Protein AF-A0A451BQ97-F1 (afdb_monomer)

Secondary structure (DSSP, 8-state):
---HHHHHHHH-TT------PPPP--HHHHHHHHHHHHHS-SS-GGGEEEE-SSEEEEEEEEGGGTTEEEEEEEEHHHHHHHHHTTSPPTT--S-SSSSTT-TTTTTTTHHHHHHHSPPPPP-SSPPPHHHHHHHHHSS-TTB-TTT-PBPPP----PPPPHHHHHHHHHHH--

Nearest PDB structures (foldseek):
  8gym-assembly1_g  TM=1.214E-01  e=2.739E+00  Tetrahymena thermophila SB210
  2baf-assembly1_A  TM=1.220E-01  e=4.692E+00  Bos taurus

pLDDT: mean 84.59, std 9.3, range [45.84, 98.0]

Sequence (174 aa):
MKGFFDDLKKEYKNGFYVHISKERKDLQMTVGYIGRYARRPPLSEVRIKNYTGEWITFEYKDYRNGGGKVLHTLKTIDFIGRLIRHIPPHYFNVIRHFGILASRVKKKYKGITDCLLEPPPEVDEAPTWRERQTAFRGSDPLLCGICGRVMRFVSSRIPIPLWRVKERLQAAFS

Mean predicted aligned error: 13.53 Å

InterPro domains:
  IPR007069 Transposase, IS801/IS1294 [PF04986] (8-107)

Foldseek 3Di:
DQDPVNVVCVVCVVDDDDDDDPDDPDPVVVCVVLVCVLPPFPDDPVQFDDDDQQKTKGWFQDVVVVRDIDIDMDGPVVVVVVRVVRDDPPPDDSDACDDCNHPVRVVVCVVVCPVVDDDDPDDPDDDDPQRVVCVVVVHGPQQDPPPRDGHDDDDDDDPDPPVVVVVVVVVVVD

Radius of gyration: 24.79 Å; Cα contacts (8 Å, |Δi|>4): 101; chains: 1; bounding box: 59×60×56 Å

Organism: NCBI:txid2126332

Structure (mmCIF, N/CA/C/O backbone):
data_AF-A0A451BQ97-F1
#
_entry.id   AF-A0A451BQ97-F1
#
loop_
_atom_site.group_PDB
_atom_site.id
_atom_site.type_symbol
_atom_site.label_atom_id
_atom_site.label_alt_id
_atom_site.label_comp_id
_atom_site.label_asym_id
_atom_site.label_entity_id
_atom_site.label_seq_id
_atom_site.pdbx_PDB_ins_code
_atom_site.Cartn_x
_atom_site.Cartn_y
_atom_site.Cartn_z
_atom_site.occupancy
_atom_site.B_iso_or_equiv
_atom_site.auth_seq_id
_atom_site.auth_comp_id
_atom_site.auth_asym_id
_atom_site.auth_atom_id
_atom_site.pdbx_PDB_model_num
ATOM 1 N N . MET A 1 1 ? -3.921 -28.463 7.724 1.00 45.84 1 MET A N 1
ATOM 2 C CA . MET A 1 1 ? -4.293 -27.167 7.115 1.00 45.84 1 MET A CA 1
ATOM 3 C C . MET A 1 1 ? -3.068 -26.687 6.353 1.00 45.84 1 MET A C 1
ATOM 5 O O . MET A 1 1 ? -2.058 -26.462 7.003 1.00 45.84 1 MET A O 1
ATOM 9 N N . LYS A 1 2 ? -3.101 -26.670 5.013 1.00 51.03 2 LYS A N 1
ATOM 10 C CA . LYS A 1 2 ? -1.982 -26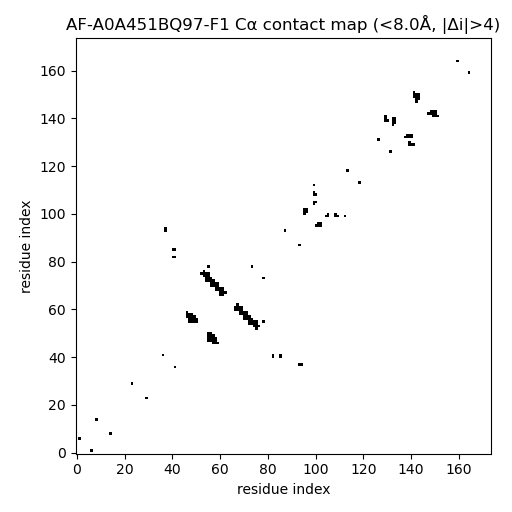.146 4.211 1.00 51.03 2 LYS A CA 1
ATOM 11 C C . LYS A 1 2 ? -1.881 -24.648 4.481 1.00 51.03 2 LYS A C 1
ATOM 13 O O . LYS A 1 2 ? -2.885 -23.948 4.371 1.00 51.03 2 LYS A O 1
ATOM 18 N N . GLY A 1 3 ? -0.730 -24.191 4.956 1.00 71.94 3 GLY A N 1
ATOM 19 C CA . GLY A 1 3 ? -0.497 -22.779 5.226 1.00 71.94 3 GLY A CA 1
ATOM 20 C C . GLY A 1 3 ? -0.181 -22.023 3.939 1.00 71.94 3 GLY A C 1
ATOM 21 O O . GLY A 1 3 ? 0.329 -22.598 2.986 1.00 71.94 3 GLY A O 1
ATOM 22 N N . PHE A 1 4 ? -0.390 -20.707 3.947 1.00 69.81 4 PHE A N 1
ATOM 23 C CA . PHE A 1 4 ? 0.025 -19.786 2.876 1.00 69.81 4 PHE A CA 1
ATOM 24 C C . PHE A 1 4 ? 1.473 -20.021 2.388 1.00 69.81 4 PHE A C 1
ATOM 26 O O . PHE A 1 4 ? 1.772 -19.929 1.200 1.00 69.81 4 PHE A O 1
ATOM 33 N N . PHE A 1 5 ? 2.376 -20.382 3.305 1.00 72.12 5 PHE A N 1
ATOM 34 C CA . PHE A 1 5 ? 3.767 -20.696 2.977 1.00 72.12 5 PHE A CA 1
ATOM 35 C C . PHE A 1 5 ? 3.955 -22.040 2.258 1.00 72.12 5 PHE A C 1
ATOM 37 O O . PHE A 1 5 ? 4.934 -22.190 1.532 1.00 72.12 5 PHE A O 1
ATOM 44 N N . ASP A 1 6 ? 3.049 -23.004 2.432 1.00 81.38 6 ASP A N 1
ATOM 45 C CA . ASP A 1 6 ? 3.106 -24.300 1.744 1.00 81.38 6 ASP A CA 1
ATOM 46 C C . ASP A 1 6 ? 2.711 -24.153 0.271 1.00 81.38 6 ASP A C 1
ATOM 48 O O . ASP A 1 6 ? 3.349 -24.742 -0.603 1.00 81.38 6 ASP A O 1
ATOM 52 N N . ASP A 1 7 ? 1.717 -23.308 -0.013 1.00 81.06 7 ASP A N 1
ATOM 53 C CA . ASP A 1 7 ? 1.310 -22.979 -1.381 1.00 81.06 7 ASP A CA 1
ATOM 54 C C . ASP A 1 7 ? 2.417 -22.213 -2.113 1.00 81.06 7 ASP A C 1
ATOM 56 O O . ASP A 1 7 ? 2.797 -22.586 -3.224 1.00 81.06 7 ASP A O 1
ATOM 60 N N . LEU A 1 8 ? 3.038 -21.230 -1.450 1.00 77.38 8 LEU A N 1
ATOM 61 C CA . LEU A 1 8 ? 4.182 -20.516 -2.015 1.00 77.38 8 LEU A CA 1
ATOM 62 C C . LEU A 1 8 ? 5.388 -21.430 -2.265 1.00 77.38 8 LEU A C 1
ATOM 64 O O . LEU A 1 8 ? 6.059 -21.279 -3.279 1.00 77.38 8 LEU A O 1
ATOM 68 N N . LYS A 1 9 ? 5.679 -22.390 -1.379 1.00 78.56 9 LYS A N 1
ATOM 69 C CA . LYS A 1 9 ? 6.753 -23.376 -1.609 1.00 78.56 9 LYS A CA 1
ATOM 70 C C . LYS A 1 9 ? 6.454 -24.288 -2.80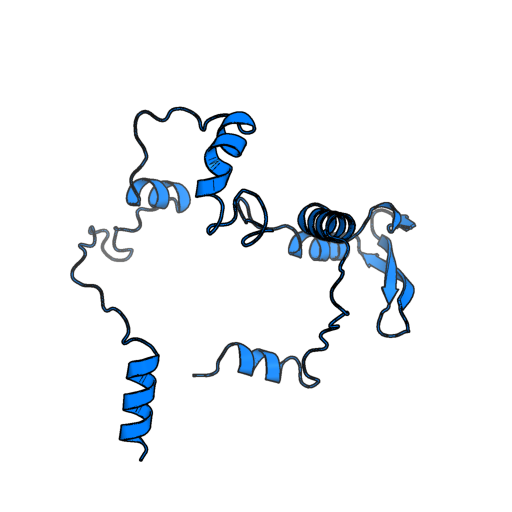0 1.00 78.56 9 LYS A C 1
ATOM 72 O O . LYS A 1 9 ? 7.378 -24.705 -3.494 1.00 78.56 9 LYS A O 1
ATOM 77 N N . LYS A 1 10 ? 5.177 -24.601 -3.045 1.00 81.88 10 LYS A N 1
ATOM 78 C CA . LYS A 1 10 ? 4.745 -25.389 -4.206 1.00 81.88 10 LYS A CA 1
ATOM 79 C C . LYS A 1 10 ? 4.883 -24.597 -5.510 1.00 81.88 10 LYS A C 1
ATOM 81 O O . LYS A 1 10 ? 5.287 -25.168 -6.522 1.00 81.88 10 LYS A O 1
ATOM 86 N N . GLU A 1 11 ? 4.545 -23.312 -5.478 1.00 82.88 11 GLU A N 1
ATOM 87 C CA . GLU A 1 11 ? 4.606 -22.403 -6.627 1.00 82.88 11 GLU A CA 1
ATOM 88 C C . GLU A 1 11 ? 6.052 -21.998 -6.963 1.00 82.88 11 GLU A C 1
ATOM 90 O O . GLU A 1 11 ? 6.486 -22.098 -8.110 1.00 82.88 11 GLU A O 1
ATOM 95 N N . TYR A 1 12 ? 6.844 -21.648 -5.950 1.00 79.00 12 TYR A N 1
ATOM 96 C CA . TYR A 1 12 ? 8.242 -21.244 -6.074 1.00 79.00 12 TYR A CA 1
ATOM 97 C C . TYR A 1 12 ? 9.181 -22.378 -5.647 1.00 79.00 12 TYR A C 1
ATOM 99 O O . TYR A 1 12 ? 9.848 -22.307 -4.615 1.00 79.00 12 TYR A O 1
ATOM 107 N N . LYS A 1 13 ? 9.270 -23.427 -6.478 1.00 80.75 13 LYS A N 1
ATOM 108 C CA . LYS A 1 13 ? 10.109 -24.620 -6.222 1.00 80.75 13 LYS A CA 1
ATOM 109 C C . LYS A 1 13 ? 11.588 -24.305 -5.960 1.00 80.75 13 LYS A C 1
ATOM 111 O O . LYS A 1 13 ? 12.249 -25.044 -5.242 1.00 80.75 13 LYS A O 1
ATOM 116 N N . ASN A 1 14 ? 12.085 -23.197 -6.510 1.00 80.94 14 ASN A N 1
ATOM 117 C CA . ASN A 1 14 ? 13.475 -22.753 -6.362 1.00 80.94 14 ASN A CA 1
ATOM 118 C C . ASN A 1 14 ? 13.691 -21.827 -5.148 1.00 80.94 14 ASN A C 1
ATOM 120 O O . ASN A 1 14 ? 14.745 -21.207 -5.024 1.00 80.94 14 ASN A O 1
ATOM 124 N N . GLY A 1 15 ? 12.698 -21.709 -4.261 1.00 75.31 15 GLY A N 1
ATOM 125 C CA . GLY A 1 15 ? 12.748 -20.832 -3.096 1.00 75.31 15 GLY A CA 1
ATOM 126 C C . GLY A 1 15 ? 12.620 -19.345 -3.440 1.00 75.31 15 GLY A C 1
ATOM 127 O O . GLY A 1 15 ? 12.330 -18.955 -4.572 1.00 75.31 15 GLY A O 1
ATOM 128 N N . PHE A 1 16 ? 12.818 -18.499 -2.429 1.00 76.81 16 PHE A N 1
ATOM 129 C CA . PHE A 1 16 ? 12.775 -17.044 -2.570 1.00 76.81 16 PHE A CA 1
ATOM 130 C C . PHE A 1 16 ? 14.186 -16.482 -2.699 1.00 76.81 16 PHE A C 1
ATOM 132 O O . PHE A 1 16 ? 15.051 -16.777 -1.876 1.00 76.81 16 PHE A O 1
ATOM 139 N N . TYR A 1 17 ? 14.398 -15.607 -3.679 1.00 70.62 17 TYR A N 1
ATOM 140 C CA . TYR A 1 17 ? 15.634 -14.842 -3.788 1.00 70.62 17 TYR A CA 1
ATOM 141 C C . TYR A 1 17 ? 15.445 -13.471 -3.136 1.00 70.62 17 TYR A C 1
ATOM 143 O O . TYR A 1 17 ? 14.789 -12.592 -3.696 1.00 70.62 17 TYR A O 1
ATOM 151 N N . VAL A 1 18 ? 15.997 -13.291 -1.935 1.00 75.31 18 VAL A N 1
ATOM 152 C CA . VAL A 1 18 ? 15.962 -12.013 -1.213 1.00 75.31 18 VAL A CA 1
ATOM 153 C C . VAL A 1 18 ? 17.364 -11.423 -1.204 1.00 75.31 18 VAL 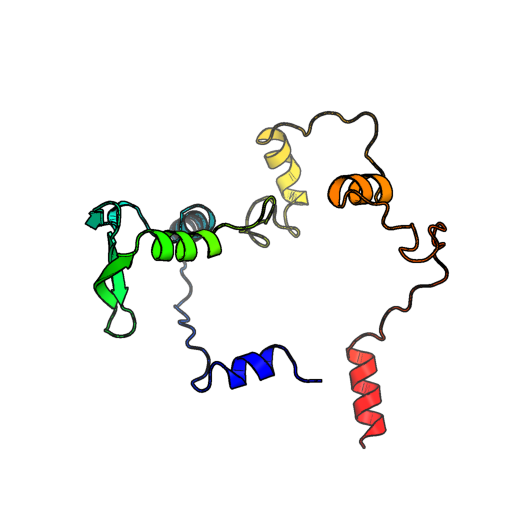A C 1
ATOM 155 O O . VAL A 1 18 ? 18.278 -11.974 -0.597 1.00 75.31 18 VAL A O 1
ATOM 158 N N . HIS A 1 19 ? 17.536 -10.276 -1.858 1.00 73.06 19 HIS A N 1
ATOM 159 C CA . HIS A 1 19 ? 18.790 -9.536 -1.802 1.00 73.06 19 HIS A CA 1
ATOM 160 C C . HIS A 1 19 ? 18.847 -8.699 -0.516 1.00 73.06 19 HIS A C 1
ATOM 162 O O . HIS A 1 19 ? 18.218 -7.640 -0.424 1.00 73.06 19 HIS A O 1
ATOM 168 N N . ILE A 1 20 ? 19.624 -9.152 0.468 1.00 78.25 20 ILE A N 1
ATOM 169 C CA . ILE A 1 20 ? 19.887 -8.409 1.705 1.00 78.25 20 ILE A CA 1
ATOM 170 C C . ILE A 1 20 ? 21.172 -7.598 1.517 1.00 78.25 20 ILE A C 1
ATOM 172 O O . ILE A 1 20 ? 22.273 -8.142 1.496 1.00 78.25 20 ILE A O 1
ATOM 176 N N . SER A 1 21 ? 21.036 -6.281 1.359 1.00 76.62 21 SER A N 1
ATOM 177 C CA . SER A 1 21 ? 22.186 -5.373 1.344 1.00 76.62 21 SER A CA 1
ATOM 178 C C . SER A 1 21 ? 22.667 -5.067 2.763 1.00 76.62 21 SER A C 1
ATOM 180 O O . SER A 1 21 ? 21.870 -5.085 3.700 1.00 76.62 21 SER A O 1
ATOM 182 N N . LYS A 1 22 ? 23.941 -4.672 2.909 1.00 84.06 22 LYS A N 1
ATOM 183 C CA . LYS A 1 22 ? 24.433 -4.051 4.150 1.00 84.06 22 LYS A CA 1
ATOM 184 C C . LYS A 1 22 ? 23.560 -2.854 4.535 1.00 84.06 22 LYS A C 1
ATOM 186 O O . LYS A 1 22 ? 23.055 -2.138 3.664 1.00 84.06 22 LYS A O 1
ATOM 191 N N . GLU A 1 23 ? 23.408 -2.642 5.838 1.00 80.62 23 GLU A N 1
ATOM 192 C CA . GLU A 1 23 ? 22.674 -1.499 6.371 1.00 80.62 23 GLU A CA 1
ATOM 193 C C . GLU A 1 23 ? 23.282 -0.184 5.866 1.00 80.62 23 GLU A C 1
ATOM 195 O O . GLU A 1 23 ? 24.501 0.018 5.883 1.00 80.62 23 GLU A O 1
ATOM 200 N N . ARG A 1 24 ? 22.422 0.715 5.382 1.00 81.00 24 ARG A N 1
ATOM 201 C CA . ARG A 1 24 ? 22.834 2.053 4.960 1.00 81.00 24 ARG A CA 1
ATOM 202 C C . ARG A 1 24 ? 22.877 2.957 6.188 1.00 81.00 24 ARG A C 1
ATOM 204 O O . ARG A 1 24 ? 21.842 3.207 6.789 1.00 81.00 24 ARG A O 1
ATOM 211 N N . LYS A 1 25 ? 24.063 3.473 6.523 1.00 86.12 25 LYS A N 1
ATOM 212 C CA . LYS A 1 25 ? 24.251 4.394 7.661 1.00 86.12 25 LYS A CA 1
ATOM 213 C C . LYS A 1 25 ? 23.705 5.803 7.404 1.00 86.12 25 LYS A C 1
ATOM 215 O O . LYS A 1 25 ? 23.350 6.504 8.343 1.00 86.12 25 LYS A O 1
ATOM 220 N N . ASP A 1 26 ? 23.647 6.218 6.139 1.00 88.69 26 ASP A N 1
ATOM 221 C CA . ASP A 1 26 ? 23.140 7.536 5.756 1.00 88.69 26 ASP A CA 1
ATOM 222 C C . ASP A 1 26 ? 21.605 7.563 5.803 1.00 88.69 26 ASP A C 1
ATOM 224 O O . ASP A 1 26 ? 20.911 6.977 4.958 1.00 88.69 26 ASP A O 1
ATOM 228 N N . LEU A 1 27 ? 21.080 8.267 6.806 1.00 84.88 27 LEU A N 1
ATOM 229 C CA . LEU A 1 27 ? 19.650 8.407 7.038 1.00 84.88 27 LEU A CA 1
ATOM 230 C C . LEU A 1 27 ? 18.961 9.213 5.930 1.00 84.88 27 LEU A C 1
ATOM 232 O O . LEU A 1 27 ? 17.866 8.841 5.511 1.00 84.88 27 LEU A O 1
ATOM 236 N N . GLN A 1 28 ? 19.583 10.273 5.412 1.00 86.38 28 GLN A N 1
ATOM 237 C CA . GLN A 1 28 ? 18.973 11.146 4.407 1.00 86.38 28 GLN A CA 1
ATOM 238 C C . GLN A 1 28 ? 18.791 10.401 3.084 1.00 86.38 28 GLN A C 1
ATOM 240 O O . GLN A 1 28 ? 17.707 10.418 2.491 1.00 86.38 28 GLN A O 1
ATOM 245 N N . MET A 1 29 ? 19.816 9.666 2.656 1.00 85.31 29 MET A N 1
ATOM 246 C CA . MET A 1 29 ? 19.742 8.825 1.461 1.00 85.31 29 MET A CA 1
ATOM 247 C C . MET A 1 29 ? 18.733 7.688 1.621 1.00 85.31 29 MET A C 1
ATOM 249 O O . MET A 1 29 ? 18.019 7.358 0.669 1.00 85.31 29 MET A O 1
ATOM 253 N N . THR A 1 30 ? 18.636 7.110 2.818 1.00 85.19 30 THR A N 1
ATOM 254 C CA . THR A 1 30 ? 17.685 6.034 3.129 1.00 85.19 30 THR A CA 1
ATOM 255 C C . THR A 1 30 ? 16.244 6.537 3.119 1.00 85.19 30 THR A C 1
ATOM 257 O O . THR A 1 30 ? 15.394 5.946 2.453 1.00 85.19 30 THR A O 1
ATOM 260 N N . VAL A 1 31 ? 15.969 7.671 3.766 1.00 83.81 31 VAL A N 1
ATOM 261 C CA . VAL A 1 31 ? 14.651 8.322 3.748 1.00 83.81 31 VAL A CA 1
ATOM 262 C C . VAL A 1 31 ? 14.275 8.724 2.323 1.00 83.81 31 VAL A C 1
ATOM 264 O O . VAL A 1 31 ? 13.170 8.422 1.873 1.00 83.81 31 VAL A O 1
ATOM 267 N N . GLY A 1 32 ? 15.202 9.323 1.571 1.00 85.44 32 GLY A N 1
ATOM 268 C CA . GLY A 1 32 ? 14.980 9.678 0.170 1.00 85.44 32 GLY A CA 1
ATOM 269 C C . GLY A 1 32 ? 14.687 8.459 -0.710 1.00 85.44 32 GLY A C 1
ATOM 270 O O . GLY A 1 32 ? 13.834 8.521 -1.596 1.00 85.44 32 GLY A O 1
ATOM 271 N N . TYR A 1 33 ? 15.358 7.333 -0.463 1.00 84.50 33 TYR A N 1
ATOM 272 C CA . TYR A 1 33 ? 15.097 6.071 -1.151 1.00 84.50 33 TYR A CA 1
ATOM 273 C C . TYR A 1 33 ? 13.697 5.533 -0.831 1.00 84.50 33 TYR A C 1
ATOM 275 O O . TYR A 1 33 ? 12.915 5.316 -1.755 1.00 84.50 33 TYR A O 1
ATOM 283 N N . ILE A 1 34 ? 13.345 5.393 0.451 1.00 82.50 34 ILE A N 1
ATOM 284 C CA . ILE A 1 34 ? 12.031 4.890 0.886 1.00 82.50 34 ILE A CA 1
ATOM 285 C C . ILE A 1 34 ? 10.907 5.784 0.357 1.00 82.50 34 ILE A C 1
ATOM 287 O O . ILE A 1 34 ? 9.937 5.280 -0.203 1.00 82.50 34 ILE A O 1
ATOM 291 N N . GLY A 1 35 ? 11.054 7.107 0.465 1.00 82.62 35 GLY A N 1
ATOM 292 C CA . GLY A 1 35 ? 10.059 8.064 -0.016 1.00 82.62 35 GLY A CA 1
ATOM 293 C C . GLY A 1 35 ? 9.809 7.950 -1.520 1.00 82.62 35 GLY A C 1
ATOM 294 O O . GLY A 1 35 ? 8.659 7.972 -1.956 1.00 82.62 35 GLY A O 1
ATOM 295 N N . ARG A 1 36 ? 10.863 7.754 -2.328 1.00 83.25 36 ARG A N 1
ATOM 296 C CA . ARG A 1 36 ? 10.704 7.510 -3.771 1.00 83.25 36 ARG A CA 1
ATOM 297 C C . ARG A 1 36 ? 9.969 6.204 -4.050 1.00 83.25 36 ARG A C 1
ATOM 299 O O . ARG A 1 36 ? 9.090 6.215 -4.897 1.00 83.25 36 ARG A O 1
ATOM 306 N N . TYR A 1 37 ? 10.287 5.125 -3.339 1.00 81.44 37 TYR A N 1
ATOM 307 C CA . TYR A 1 37 ? 9.610 3.835 -3.520 1.00 81.44 37 TYR A CA 1
ATOM 308 C C . TYR A 1 37 ? 8.150 3.850 -3.065 1.00 81.44 37 TYR A C 1
ATOM 310 O O . TYR A 1 37 ? 7.324 3.171 -3.661 1.00 81.44 37 TYR A O 1
ATOM 318 N N . ALA A 1 38 ? 7.827 4.621 -2.027 1.00 81.19 38 ALA A N 1
ATOM 319 C CA . ALA A 1 38 ? 6.466 4.710 -1.517 1.00 81.19 38 ALA A CA 1
ATOM 320 C C . ALA A 1 38 ? 5.563 5.617 -2.365 1.00 81.19 38 ALA A C 1
ATOM 322 O O . ALA A 1 38 ? 4.365 5.367 -2.450 1.00 81.19 38 ALA A O 1
ATOM 323 N N . ARG A 1 39 ? 6.121 6.685 -2.957 1.00 80.12 39 ARG A N 1
ATOM 324 C CA . ARG A 1 39 ? 5.346 7.711 -3.675 1.00 80.12 39 ARG A CA 1
ATOM 325 C C . ARG A 1 39 ? 5.356 7.550 -5.192 1.00 80.12 39 ARG A C 1
ATOM 327 O O . ARG A 1 39 ? 4.395 7.952 -5.839 1.00 80.12 39 ARG A O 1
ATOM 334 N N . ARG A 1 40 ? 6.458 7.079 -5.781 1.00 82.50 40 ARG A N 1
ATOM 335 C CA . ARG A 1 40 ? 6.610 7.060 -7.242 1.00 82.50 40 ARG A CA 1
ATOM 336 C C . ARG A 1 40 ? 6.071 5.757 -7.831 1.00 82.50 40 ARG A C 1
ATOM 338 O O . ARG A 1 40 ? 6.162 4.719 -7.177 1.00 82.50 40 ARG A O 1
ATOM 345 N N . PRO A 1 41 ? 5.565 5.797 -9.075 1.00 82.31 41 PRO A N 1
ATOM 346 C CA . PRO A 1 41 ? 5.197 4.588 -9.794 1.00 82.31 41 PRO A CA 1
ATOM 347 C C . PRO A 1 41 ? 6.388 3.617 -9.902 1.00 82.31 41 PRO A C 1
ATOM 349 O O . PRO A 1 41 ? 7.550 4.041 -9.874 1.00 82.31 41 PRO A O 1
ATOM 352 N N . PRO A 1 42 ? 6.116 2.309 -10.063 1.00 85.25 42 PRO A N 1
ATOM 353 C CA . PRO A 1 42 ? 7.143 1.260 -10.118 1.00 85.25 42 PRO A CA 1
ATOM 354 C C . PRO A 1 42 ? 8.124 1.435 -11.290 1.00 85.25 42 PRO A C 1
ATOM 356 O O . PRO A 1 42 ? 9.228 0.886 -11.269 1.00 85.25 42 PRO A O 1
ATOM 359 N N . LEU A 1 43 ? 7.741 2.210 -12.307 1.00 89.00 43 LEU A N 1
ATOM 360 C CA . LEU A 1 43 ? 8.554 2.541 -13.465 1.00 89.00 43 LEU A CA 1
ATOM 361 C C . LEU A 1 43 ? 8.607 4.063 -13.650 1.00 89.00 43 LEU A C 1
ATOM 363 O O . LEU A 1 43 ? 7.586 4.737 -13.581 1.00 89.00 43 LEU A O 1
ATOM 367 N N . SER A 1 44 ? 9.805 4.595 -13.897 1.00 88.00 44 SER A N 1
ATOM 368 C CA . SER A 1 44 ? 10.001 6.004 -14.266 1.00 88.00 44 SER A CA 1
ATOM 369 C C . SER A 1 44 ? 9.636 6.230 -15.733 1.00 88.00 44 SER A C 1
ATOM 371 O O . SER A 1 44 ? 10.019 5.417 -16.571 1.00 88.00 44 SER A O 1
ATOM 373 N N . GLU A 1 45 ? 9.010 7.358 -16.062 1.00 90.69 45 GLU A N 1
ATOM 374 C CA . GLU A 1 45 ? 8.663 7.739 -17.442 1.00 90.69 45 GLU A CA 1
ATOM 375 C C . GLU A 1 45 ? 9.881 7.776 -18.372 1.00 90.69 45 GLU A C 1
ATOM 377 O O . GLU A 1 45 ? 9.810 7.315 -19.501 1.00 90.69 45 GLU A O 1
ATOM 382 N N . VAL A 1 46 ? 11.049 8.185 -17.865 1.00 93.19 46 VAL A N 1
ATOM 383 C CA . VAL A 1 46 ? 12.324 8.205 -18.619 1.00 93.19 46 VAL A CA 1
ATOM 384 C C . VAL A 1 46 ? 12.750 6.808 -19.105 1.00 93.19 46 VAL A C 1
ATOM 386 O O . VAL A 1 46 ? 13.601 6.661 -19.993 1.00 93.19 46 VAL A O 1
ATOM 389 N N . ARG A 1 47 ? 12.202 5.751 -18.495 1.00 93.62 47 ARG A N 1
ATOM 390 C CA . ARG A 1 47 ? 12.430 4.371 -18.927 1.00 93.62 47 ARG A CA 1
ATOM 391 C C . ARG A 1 47 ? 11.527 3.966 -20.081 1.00 93.62 47 ARG A C 1
ATOM 393 O O . ARG A 1 47 ? 11.877 3.000 -20.740 1.00 93.62 47 ARG A O 1
ATOM 400 N N . ILE A 1 48 ? 10.434 4.667 -20.359 1.00 95.94 48 ILE A N 1
ATOM 401 C CA . ILE A 1 48 ? 9.644 4.451 -21.572 1.00 95.94 48 ILE A CA 1
ATOM 402 C C . ILE A 1 48 ? 10.454 5.025 -22.736 1.00 95.94 48 ILE A C 1
ATOM 404 O O . ILE A 1 48 ? 10.818 6.197 -22.737 1.00 95.94 48 ILE A O 1
ATOM 408 N N . LYS A 1 49 ? 10.825 4.165 -23.683 1.00 97.50 49 LYS A N 1
ATOM 409 C CA . LYS A 1 49 ? 11.701 4.508 -24.811 1.00 97.50 49 LYS A CA 1
ATOM 410 C C . LYS A 1 49 ? 10.943 4.684 -26.113 1.00 97.50 49 LYS A C 1
ATOM 412 O O . LYS A 1 49 ? 11.387 5.453 -26.954 1.00 97.50 49 LYS A O 1
ATOM 417 N N . ASN A 1 50 ? 9.830 3.978 -26.277 1.00 97.19 50 ASN A N 1
ATOM 418 C CA . ASN A 1 50 ? 8.975 4.116 -27.445 1.00 97.19 50 ASN A CA 1
ATOM 419 C C . ASN A 1 50 ? 7.523 3.788 -27.087 1.00 97.19 50 ASN A C 1
ATOM 421 O O . ASN A 1 50 ? 7.270 2.956 -26.212 1.00 97.19 50 ASN A O 1
ATOM 425 N N . TYR A 1 51 ? 6.590 4.423 -27.785 1.00 96.62 51 TYR A N 1
ATOM 426 C CA . TYR A 1 51 ? 5.160 4.197 -27.660 1.00 96.62 51 TYR A CA 1
ATOM 427 C C . TYR A 1 51 ? 4.481 4.435 -29.011 1.00 96.62 51 TYR A C 1
ATOM 429 O O . TYR A 1 51 ? 4.561 5.528 -29.564 1.00 96.62 51 TYR A O 1
ATOM 437 N N . THR A 1 52 ? 3.804 3.412 -29.530 1.00 96.62 52 THR A N 1
ATOM 438 C CA . THR A 1 52 ? 3.121 3.453 -30.835 1.00 96.62 52 THR A CA 1
ATOM 439 C C . THR A 1 52 ? 1.596 3.427 -30.714 1.00 96.62 52 THR A C 1
ATOM 441 O O . THR A 1 52 ? 0.901 3.307 -31.717 1.00 96.62 52 THR A O 1
ATOM 444 N N . GLY A 1 53 ? 1.050 3.492 -29.495 1.00 95.50 53 GLY A N 1
ATOM 445 C CA . GLY A 1 53 ? -0.373 3.259 -29.231 1.00 95.50 53 GLY A CA 1
ATOM 446 C C . GLY A 1 53 ? -0.659 1.797 -28.902 1.00 95.50 53 GLY A C 1
ATOM 447 O O . GLY A 1 53 ? -1.093 1.487 -27.793 1.00 95.50 53 GLY A O 1
ATOM 448 N N . GLU A 1 54 ? -0.352 0.880 -29.819 1.00 97.44 54 GLU A N 1
ATOM 449 C CA . GLU A 1 54 ? -0.568 -0.560 -29.605 1.00 97.44 54 GLU A CA 1
ATOM 450 C C . GLU A 1 54 ? 0.565 -1.213 -28.799 1.00 97.44 54 GLU A C 1
ATOM 452 O O . GLU A 1 54 ? 0.315 -2.107 -27.986 1.00 97.44 54 GLU A O 1
ATOM 457 N N . TRP A 1 55 ? 1.799 -0.735 -28.978 1.00 97.94 55 TRP A N 1
ATOM 458 C CA . TRP A 1 55 ? 2.990 -1.287 -28.342 1.00 97.94 55 TRP A CA 1
ATOM 459 C C . TRP A 1 55 ? 3.737 -0.229 -27.539 1.00 97.94 55 TRP A C 1
ATOM 461 O O . TRP A 1 55 ? 3.808 0.946 -27.909 1.00 97.94 55 TRP A O 1
ATOM 471 N N . ILE A 1 56 ? 4.345 -0.674 -26.445 1.00 97.69 56 ILE A N 1
ATOM 472 C CA . ILE A 1 56 ? 5.214 0.141 -25.607 1.00 97.69 56 ILE A CA 1
ATOM 473 C C . ILE A 1 56 ? 6.541 -0.572 -25.387 1.00 97.69 56 ILE A C 1
ATOM 475 O O . ILE A 1 56 ? 6.572 -1.761 -25.065 1.00 97.69 56 ILE A O 1
ATOM 479 N N . THR A 1 57 ? 7.636 0.171 -25.527 1.00 97.81 57 THR A N 1
ATOM 480 C CA . THR A 1 57 ? 8.993 -0.295 -25.237 1.00 97.81 57 THR A CA 1
ATOM 481 C C . THR A 1 57 ? 9.533 0.459 -24.034 1.00 97.81 57 THR A C 1
ATOM 483 O O . THR A 1 57 ? 9.581 1.691 -24.044 1.00 97.81 57 THR A O 1
ATOM 486 N N . PHE A 1 58 ? 9.990 -0.255 -23.008 1.00 96.75 58 PHE A N 1
ATOM 487 C CA . PHE A 1 58 ? 10.630 0.351 -21.843 1.00 96.75 58 PHE A CA 1
ATOM 488 C C . PHE A 1 58 ? 11.916 -0.360 -21.422 1.00 96.75 58 PHE A C 1
ATOM 490 O O . PHE A 1 58 ? 12.098 -1.556 -21.629 1.00 96.75 58 PHE A O 1
ATOM 497 N N . GLU A 1 59 ? 12.808 0.401 -20.799 1.00 96.25 59 GLU A N 1
ATOM 498 C CA . GLU A 1 59 ? 14.081 -0.046 -20.247 1.00 96.25 59 GLU A CA 1
ATOM 499 C C . GLU A 1 59 ? 13.908 -0.519 -18.796 1.00 96.25 59 GLU A C 1
ATOM 501 O O . GLU A 1 59 ? 13.363 0.192 -17.948 1.00 96.25 59 GLU A O 1
ATOM 506 N N . TYR A 1 60 ? 14.438 -1.690 -18.460 1.00 92.56 60 TYR A N 1
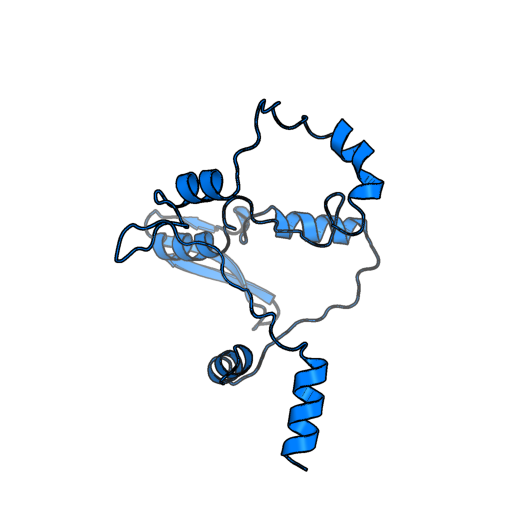ATOM 507 C CA . TYR A 1 60 ? 14.554 -2.149 -17.076 1.00 92.56 60 TYR A CA 1
ATOM 508 C C . TYR A 1 60 ? 15.932 -2.763 -16.815 1.00 92.56 60 TYR A C 1
ATOM 510 O O . TYR A 1 60 ? 16.691 -3.039 -17.740 1.00 92.56 60 TYR A O 1
ATOM 518 N N . LYS A 1 61 ? 16.281 -2.929 -15.535 1.00 90.62 61 LYS A N 1
ATOM 519 C CA . LYS A 1 61 ? 17.515 -3.614 -15.143 1.00 90.62 61 LYS A CA 1
ATOM 520 C C . LYS A 1 61 ? 17.243 -5.101 -14.986 1.00 90.62 61 LYS A C 1
ATOM 522 O O . LYS A 1 61 ? 16.443 -5.479 -14.129 1.00 90.62 61 LYS A O 1
ATOM 527 N N . ASP A 1 62 ? 17.928 -5.922 -15.767 1.00 89.19 62 ASP A N 1
ATOM 528 C CA . ASP A 1 62 ? 17.870 -7.368 -15.625 1.00 89.19 62 ASP A CA 1
ATOM 529 C C . ASP A 1 62 ? 18.891 -7.842 -14.590 1.00 89.19 62 ASP A C 1
ATOM 531 O O . ASP A 1 62 ? 20.058 -8.098 -14.882 1.00 89.19 62 ASP A O 1
ATOM 535 N N . TYR A 1 63 ? 18.436 -7.952 -13.345 1.00 83.50 63 TYR A N 1
ATOM 536 C CA . TYR A 1 63 ? 19.266 -8.424 -12.240 1.00 83.50 63 TYR A CA 1
ATOM 537 C C . TYR A 1 63 ? 19.673 -9.899 -12.356 1.00 83.50 63 TYR A C 1
ATOM 539 O O . TYR A 1 63 ? 20.593 -10.303 -11.652 1.00 83.50 63 TYR A O 1
ATOM 547 N N . ARG A 1 64 ? 19.049 -10.696 -13.239 1.00 81.50 64 ARG A N 1
ATOM 548 C CA . ARG A 1 64 ? 19.508 -12.069 -13.516 1.00 81.50 64 ARG A CA 1
ATOM 549 C C . ARG A 1 64 ? 20.820 -12.065 -14.296 1.00 81.50 64 ARG A C 1
ATOM 551 O O . ARG A 1 64 ? 21.659 -12.927 -14.080 1.00 81.50 64 ARG A O 1
ATOM 558 N N . ASN A 1 65 ? 21.007 -11.046 -15.132 1.00 81.31 65 ASN A N 1
ATOM 559 C CA . ASN A 1 65 ? 22.161 -10.863 -16.005 1.00 81.31 65 ASN A CA 1
ATOM 560 C C . ASN A 1 65 ? 23.010 -9.663 -15.548 1.00 81.31 65 ASN A C 1
ATOM 562 O O . ASN A 1 65 ? 23.289 -8.738 -16.309 1.00 81.31 65 ASN A O 1
ATOM 566 N N . GLY A 1 66 ? 23.365 -9.626 -14.259 1.00 81.25 66 GLY A N 1
ATOM 567 C CA . GLY A 1 66 ? 24.287 -8.618 -13.714 1.00 81.25 66 GLY A CA 1
ATOM 568 C C . GLY A 1 66 ? 23.728 -7.192 -13.605 1.00 81.25 66 GLY A C 1
ATOM 569 O O . GLY A 1 66 ? 24.477 -6.256 -13.338 1.00 81.25 66 GLY A O 1
ATOM 570 N N . GLY A 1 67 ? 22.419 -6.991 -13.786 1.00 84.06 67 GLY A N 1
ATOM 571 C CA . GLY A 1 67 ? 21.773 -5.679 -13.669 1.00 84.06 67 GLY A CA 1
ATOM 572 C C . GLY A 1 67 ? 21.899 -4.801 -14.916 1.00 84.06 67 GLY A C 1
ATOM 573 O O . GLY A 1 67 ? 21.688 -3.585 -14.818 1.00 84.06 67 GLY A O 1
ATOM 574 N N . GLY A 1 68 ? 22.232 -5.400 -16.064 1.00 91.31 68 GLY A N 1
ATOM 575 C CA . GLY A 1 68 ? 22.286 -4.727 -17.361 1.00 91.31 68 GLY A CA 1
ATOM 576 C C . GLY A 1 68 ? 20.947 -4.096 -17.749 1.00 91.31 68 GLY A C 1
ATOM 577 O O . GLY A 1 68 ? 19.881 -4.546 -17.328 1.00 91.31 68 GLY A O 1
ATOM 578 N N . LYS A 1 69 ? 20.999 -3.017 -18.533 1.00 93.62 69 LYS A N 1
ATOM 579 C CA . LYS A 1 69 ? 19.803 -2.348 -19.056 1.00 93.62 69 LYS A CA 1
ATOM 580 C C . LYS A 1 69 ? 19.279 -3.117 -20.264 1.00 93.62 69 LYS A C 1
ATOM 582 O O . LYS A 1 69 ? 20.010 -3.297 -21.230 1.00 93.62 69 LYS A O 1
ATOM 587 N N . VAL A 1 70 ? 18.021 -3.533 -20.209 1.00 95.06 70 VAL A N 1
ATOM 588 C CA . VAL A 1 70 ? 17.355 -4.312 -21.257 1.00 95.06 70 VAL A CA 1
ATOM 589 C C . VAL A 1 70 ? 16.084 -3.590 -21.683 1.00 95.06 70 VAL A C 1
ATOM 591 O O . VAL A 1 70 ? 15.350 -3.072 -20.838 1.00 95.06 70 VAL A O 1
ATOM 594 N N . LEU A 1 71 ? 15.826 -3.551 -22.991 1.00 96.69 71 LEU A N 1
ATOM 595 C CA . LEU A 1 71 ? 14.570 -3.059 -23.549 1.00 96.69 71 LEU A CA 1
ATOM 596 C C . LEU A 1 71 ? 13.552 -4.194 -23.617 1.00 96.69 71 LEU A C 1
ATOM 598 O O . LEU A 1 71 ? 13.855 -5.289 -24.084 1.00 96.69 71 LEU A O 1
ATOM 602 N N . HIS A 1 72 ? 12.333 -3.921 -23.170 1.00 95.62 72 HIS A N 1
ATOM 603 C CA . HIS A 1 72 ? 11.214 -4.843 -23.255 1.00 95.62 72 HIS A CA 1
ATOM 604 C C . HIS A 1 72 ? 10.053 -4.178 -23.973 1.00 95.62 72 HIS A C 1
ATOM 606 O O . HIS A 1 72 ? 9.655 -3.074 -23.601 1.00 95.62 72 HIS A O 1
ATOM 612 N N . THR A 1 73 ? 9.510 -4.870 -24.970 1.00 97.56 73 THR A N 1
ATOM 613 C CA . THR A 1 73 ? 8.357 -4.414 -25.744 1.00 97.56 73 THR A CA 1
ATOM 614 C C . THR A 1 73 ? 7.174 -5.328 -25.475 1.00 97.56 73 THR A C 1
ATOM 616 O O . THR A 1 73 ? 7.308 -6.550 -25.534 1.00 97.56 73 THR A O 1
ATOM 619 N N . LEU A 1 74 ? 6.019 -4.746 -25.172 1.00 97.25 74 LEU A N 1
ATOM 620 C CA . LEU A 1 74 ? 4.760 -5.474 -25.024 1.00 97.25 74 LEU A CA 1
ATOM 621 C C . LEU A 1 74 ? 3.569 -4.615 -25.438 1.00 97.25 74 LEU A C 1
ATOM 623 O O . LEU A 1 74 ? 3.717 -3.412 -25.661 1.00 97.25 74 LEU A O 1
ATOM 627 N N . LYS A 1 75 ? 2.394 -5.239 -25.557 1.00 98.00 75 LYS A N 1
ATOM 628 C CA . LYS A 1 75 ? 1.163 -4.520 -25.881 1.00 98.00 75 LYS A CA 1
ATOM 629 C C . LYS A 1 75 ? 0.843 -3.510 -24.785 1.00 98.00 75 LYS A C 1
ATOM 631 O O . LYS A 1 75 ? 0.947 -3.819 -23.598 1.00 98.00 75 LYS A O 1
ATOM 636 N N . THR A 1 76 ? 0.390 -2.323 -25.161 1.00 97.00 76 THR A N 1
ATOM 637 C CA . THR A 1 76 ? 0.065 -1.241 -24.220 1.00 97.00 76 THR A CA 1
ATOM 638 C C . THR A 1 76 ? -0.916 -1.695 -23.137 1.00 97.00 76 THR A C 1
ATOM 640 O O . THR A 1 76 ? -0.737 -1.366 -21.965 1.00 97.00 76 THR A O 1
ATOM 643 N N . ILE A 1 77 ? -1.907 -2.520 -23.489 1.00 96.94 77 ILE A N 1
ATOM 644 C CA . ILE A 1 77 ? -2.898 -3.020 -22.527 1.00 96.94 77 ILE A CA 1
ATOM 645 C C . ILE A 1 77 ? -2.276 -3.916 -21.446 1.00 96.94 77 ILE A C 1
ATOM 647 O O . ILE A 1 77 ? -2.597 -3.782 -20.264 1.00 96.94 77 ILE A O 1
ATOM 651 N N . ASP A 1 78 ? -1.310 -4.759 -21.817 1.00 96.88 78 ASP A N 1
ATOM 652 C CA . ASP A 1 78 ? -0.600 -5.628 -20.877 1.00 96.88 78 ASP A CA 1
ATOM 653 C C . ASP A 1 78 ? 0.292 -4.806 -19.942 1.00 96.88 78 ASP A C 1
ATOM 655 O O . ASP A 1 78 ? 0.455 -5.134 -18.764 1.00 96.88 78 ASP A O 1
ATOM 659 N N . PHE A 1 79 ? 0.853 -3.708 -20.449 1.00 95.00 79 PHE A N 1
ATOM 660 C CA . PHE A 1 79 ? 1.670 -2.790 -19.667 1.00 95.00 79 PHE A CA 1
ATOM 661 C C . PHE A 1 79 ? 0.836 -2.070 -18.611 1.00 95.00 79 PHE A C 1
ATOM 663 O O . PHE A 1 79 ? 1.206 -2.067 -17.434 1.00 95.00 79 PHE A O 1
ATOM 670 N N . ILE A 1 80 ? -0.322 -1.538 -19.005 1.00 94.56 80 ILE A N 1
ATOM 671 C CA . ILE A 1 80 ? -1.281 -0.910 -18.091 1.00 94.56 80 ILE A CA 1
ATOM 672 C C . ILE A 1 80 ? -1.736 -1.921 -17.031 1.00 94.56 80 ILE A C 1
ATOM 674 O O . ILE A 1 80 ? -1.686 -1.627 -15.836 1.00 94.56 80 ILE A O 1
ATOM 678 N N . GLY A 1 81 ? -2.087 -3.146 -17.436 1.00 94.88 81 GLY A N 1
ATOM 679 C CA . GLY A 1 81 ? -2.478 -4.212 -16.512 1.00 94.88 81 GLY A CA 1
ATOM 680 C C . GLY A 1 81 ? -1.383 -4.585 -15.505 1.00 94.88 81 GLY A C 1
ATOM 681 O O . GLY A 1 81 ? -1.687 -4.930 -14.361 1.00 94.88 81 GLY A O 1
ATOM 682 N N . ARG A 1 82 ? -0.102 -4.486 -15.886 1.00 93.38 82 ARG A N 1
ATOM 683 C CA . ARG A 1 82 ? 1.032 -4.650 -14.959 1.00 93.38 82 ARG A CA 1
ATOM 684 C C . ARG A 1 82 ? 1.167 -3.457 -14.012 1.00 93.38 82 ARG A C 1
ATOM 686 O O . ARG A 1 82 ? 1.389 -3.679 -12.826 1.00 93.38 82 ARG A O 1
ATOM 693 N N . LEU A 1 83 ? 0.998 -2.224 -14.494 1.00 90.44 83 LEU A N 1
ATOM 694 C CA . LEU A 1 83 ? 1.077 -1.015 -13.667 1.00 90.44 83 LEU A CA 1
ATOM 695 C C . LEU A 1 83 ? -0.022 -0.947 -12.603 1.00 90.44 83 LEU A C 1
ATOM 697 O O . LEU A 1 83 ? 0.279 -0.635 -11.453 1.00 90.44 83 LEU A O 1
ATOM 701 N N . ILE A 1 84 ? -1.267 -1.282 -12.954 1.00 91.81 84 ILE A N 1
ATOM 702 C CA . ILE A 1 84 ? -2.419 -1.197 -12.040 1.00 91.81 84 ILE A CA 1
ATOM 703 C C . ILE A 1 84 ? -2.205 -2.034 -10.772 1.00 91.81 84 ILE A C 1
ATOM 705 O O . ILE A 1 84 ? -2.587 -1.610 -9.687 1.00 91.81 84 ILE A O 1
ATOM 709 N N . ARG A 1 85 ? -1.512 -3.177 -10.865 1.00 88.25 85 ARG A N 1
ATOM 710 C CA . ARG A 1 85 ? -1.199 -4.038 -9.705 1.00 88.25 85 ARG A CA 1
ATOM 711 C C . ARG A 1 85 ? -0.339 -3.349 -8.644 1.00 88.25 85 ARG A C 1
ATOM 713 O O . ARG A 1 85 ? -0.283 -3.817 -7.511 1.00 88.25 85 ARG A O 1
ATOM 720 N N . HIS A 1 86 ? 0.353 -2.273 -9.012 1.00 86.00 86 HIS A N 1
ATOM 721 C CA . HIS A 1 86 ? 1.181 -1.483 -8.109 1.00 86.00 86 HIS A CA 1
ATOM 722 C C . HIS A 1 86 ? 0.449 -0.274 -7.521 1.00 86.00 86 HIS A C 1
ATOM 724 O O . HIS A 1 86 ? 1.017 0.399 -6.662 1.00 86.00 86 HIS A O 1
ATOM 730 N N . ILE A 1 87 ? -0.780 0.012 -7.959 1.00 86.25 87 ILE A N 1
ATOM 731 C CA . ILE A 1 87 ? -1.591 1.089 -7.396 1.00 86.25 87 ILE A CA 1
ATOM 732 C C . ILE A 1 87 ? -2.215 0.562 -6.100 1.00 86.25 87 ILE A C 1
ATOM 734 O O . ILE A 1 87 ? -2.998 -0.391 -6.135 1.00 86.25 87 ILE A O 1
ATOM 738 N N . PRO A 1 88 ? -1.857 1.134 -4.940 1.00 83.88 88 PRO A N 1
ATOM 739 C CA . PRO A 1 88 ? -2.425 0.691 -3.683 1.00 83.88 88 PRO A CA 1
ATOM 740 C C . PRO A 1 88 ? -3.919 1.073 -3.618 1.00 83.88 88 PRO A C 1
ATOM 742 O O . PRO A 1 88 ? -4.313 2.095 -4.185 1.00 83.88 88 PRO A O 1
ATOM 745 N N . PRO A 1 89 ? -4.763 0.290 -2.919 1.00 82.75 89 PRO A N 1
ATOM 746 C CA . PRO A 1 89 ? -6.161 0.647 -2.704 1.00 82.75 89 PRO A CA 1
ATOM 747 C C . PRO A 1 89 ? -6.313 2.017 -2.042 1.00 82.75 89 PRO A C 1
ATOM 749 O O . PRO A 1 89 ? -5.413 2.491 -1.340 1.00 82.75 89 PRO A O 1
ATOM 752 N N . HIS A 1 90 ? -7.489 2.621 -2.202 1.00 76.81 90 HIS A N 1
ATOM 753 C CA . HIS A 1 90 ? -7.804 3.877 -1.534 1.00 76.81 90 HIS A CA 1
ATOM 754 C C . HIS A 1 90 ? -7.594 3.752 -0.012 1.00 76.81 90 HIS A C 1
ATOM 756 O O . HIS A 1 90 ? -7.970 2.748 0.595 1.00 76.81 90 HIS A O 1
ATOM 762 N N . TYR A 1 91 ? -6.952 4.756 0.593 1.00 72.94 91 TYR A N 1
ATOM 763 C CA . TYR A 1 91 ? -6.552 4.784 2.011 1.00 72.94 91 TYR A CA 1
ATOM 764 C C . TYR A 1 91 ? -5.529 3.724 2.464 1.00 72.94 91 TYR A C 1
ATOM 766 O O . TYR A 1 91 ? -5.314 3.534 3.665 1.00 72.94 91 TYR A O 1
ATOM 774 N N . PHE A 1 92 ? -4.854 3.026 1.549 1.00 78.25 92 PHE A N 1
ATOM 775 C CA . PHE A 1 92 ? -3.791 2.107 1.937 1.00 78.25 92 PHE A CA 1
ATOM 776 C C . PHE A 1 92 ? -2.514 2.868 2.329 1.00 78.25 92 PHE A C 1
ATOM 778 O O . PHE A 1 92 ? -1.841 3.486 1.506 1.00 78.25 92 PHE A O 1
ATOM 785 N N . ASN A 1 93 ? -2.134 2.763 3.604 1.00 73.88 93 ASN A N 1
ATOM 786 C CA . ASN A 1 93 ? -0.881 3.326 4.105 1.00 73.88 93 ASN A CA 1
ATOM 787 C C . ASN A 1 93 ? 0.323 2.517 3.600 1.00 73.88 93 ASN A C 1
ATOM 789 O O . ASN A 1 93 ? 0.637 1.461 4.156 1.00 73.88 93 ASN A O 1
ATOM 793 N N . VAL A 1 94 ? 1.011 3.031 2.575 1.00 79.06 94 VAL A N 1
ATOM 794 C CA . VAL A 1 94 ? 2.223 2.417 1.995 1.00 79.06 94 VAL A CA 1
ATOM 795 C C . VAL A 1 94 ? 3.374 2.371 3.011 1.00 79.06 94 VAL A C 1
ATOM 797 O O . VAL A 1 94 ? 4.119 1.396 3.063 1.00 79.06 94 VAL A O 1
ATOM 800 N N . ILE A 1 95 ? 3.481 3.380 3.885 1.00 76.88 95 ILE A N 1
ATOM 801 C CA . ILE A 1 95 ? 4.449 3.421 4.991 1.00 76.88 95 ILE A CA 1
ATOM 802 C C . ILE A 1 95 ? 3.688 3.283 6.317 1.00 76.88 95 ILE A C 1
ATOM 804 O O . ILE A 1 95 ? 3.072 4.233 6.786 1.00 76.88 95 ILE A O 1
ATOM 808 N N . ARG A 1 96 ? 3.720 2.094 6.936 1.00 68.94 96 ARG A N 1
ATOM 809 C CA . ARG A 1 96 ? 2.978 1.821 8.190 1.00 68.94 96 ARG A CA 1
ATOM 810 C C . ARG A 1 96 ? 3.775 2.047 9.471 1.00 68.94 96 ARG A C 1
ATOM 812 O O . ARG A 1 96 ? 3.212 2.429 10.493 1.00 68.94 96 ARG A O 1
ATOM 819 N N . HIS A 1 97 ? 5.069 1.743 9.439 1.00 71.69 97 HIS A N 1
ATOM 820 C CA . HIS A 1 97 ? 5.891 1.632 10.651 1.00 71.69 97 HIS A CA 1
ATOM 821 C C . HIS A 1 97 ? 6.915 2.755 10.812 1.00 71.69 97 HIS A C 1
ATOM 823 O O . HIS A 1 97 ? 7.586 2.819 11.837 1.00 71.69 97 HIS A O 1
ATOM 829 N N . PHE A 1 98 ? 7.014 3.645 9.827 1.00 72.44 98 PHE A N 1
ATOM 830 C CA . PHE A 1 98 ? 7.984 4.732 9.803 1.00 72.44 98 PHE A CA 1
ATOM 831 C C . PHE A 1 98 ? 7.292 6.077 9.576 1.00 72.44 98 PHE A C 1
ATOM 833 O O . PHE A 1 98 ? 6.188 6.135 9.037 1.00 72.44 98 PHE A O 1
ATOM 840 N N . GLY A 1 99 ? 7.960 7.157 9.984 1.00 76.88 99 GLY A N 1
ATOM 841 C CA . GLY A 1 99 ? 7.458 8.524 9.857 1.00 76.88 99 GLY A CA 1
ATOM 84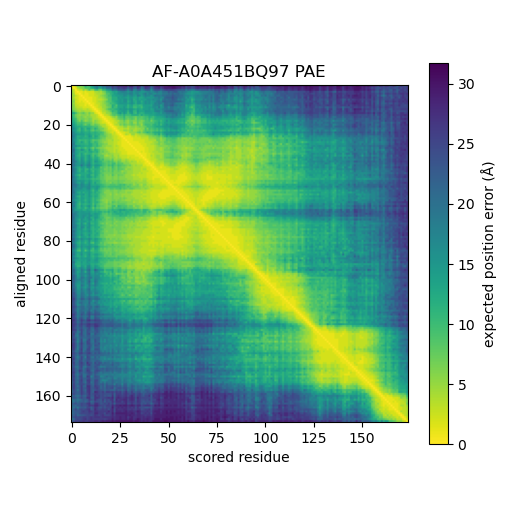2 C C . GLY A 1 99 ? 6.579 8.979 11.024 1.00 76.88 99 GLY A C 1
ATOM 843 O O . GLY A 1 99 ? 6.356 8.254 11.994 1.00 76.88 99 GLY A O 1
ATOM 844 N N . ILE A 1 100 ? 6.078 10.210 10.915 1.00 77.19 100 ILE A N 1
ATOM 845 C CA . ILE A 1 100 ? 5.326 10.902 11.976 1.00 77.19 100 ILE A CA 1
ATOM 846 C C . ILE A 1 100 ? 3.984 10.233 12.309 1.00 77.19 100 ILE A C 1
ATOM 848 O O . ILE A 1 100 ? 3.487 10.380 13.421 1.00 77.19 100 ILE A O 1
ATOM 852 N N . LEU A 1 101 ? 3.432 9.438 11.385 1.00 73.62 101 LEU A N 1
ATOM 853 C CA . LEU A 1 101 ? 2.166 8.716 11.561 1.00 73.62 101 LEU A CA 1
ATOM 854 C C . LEU A 1 101 ? 2.335 7.302 12.146 1.00 73.62 101 LEU A C 1
ATOM 856 O O . LEU A 1 101 ? 1.343 6.625 12.428 1.00 73.62 101 LEU A O 1
ATOM 860 N N . ALA A 1 102 ? 3.569 6.828 12.351 1.00 83.06 102 ALA A N 1
ATOM 861 C CA . ALA A 1 102 ? 3.809 5.480 12.855 1.00 83.06 102 ALA A CA 1
ATOM 862 C C . ALA A 1 102 ? 3.270 5.308 14.285 1.00 83.06 102 ALA A C 1
ATOM 864 O O . ALA A 1 102 ? 3.503 6.138 15.165 1.00 83.06 102 ALA A O 1
ATOM 865 N N . SER A 1 103 ? 2.580 4.193 14.554 1.00 81.44 103 SER A N 1
ATOM 866 C CA . SER A 1 103 ? 1.784 4.008 15.782 1.00 81.44 103 SER A CA 1
ATOM 867 C C . SER A 1 103 ? 2.559 4.204 17.089 1.00 81.44 103 SER A C 1
ATOM 869 O O . SER A 1 103 ? 1.975 4.661 18.068 1.00 81.44 103 SER A O 1
ATOM 871 N N . ARG A 1 104 ? 3.861 3.884 17.105 1.00 84.19 104 ARG A N 1
ATOM 872 C CA . ARG A 1 104 ? 4.730 4.024 18.287 1.00 84.19 104 ARG A CA 1
ATOM 873 C C . ARG A 1 104 ? 5.113 5.471 18.602 1.00 84.19 104 ARG A C 1
ATOM 875 O O . ARG A 1 104 ? 5.390 5.781 19.752 1.00 84.19 104 ARG A O 1
ATOM 882 N N . VAL A 1 105 ? 5.142 6.344 17.595 1.00 84.88 105 VAL A N 1
ATOM 883 C CA . VAL A 1 105 ? 5.663 7.716 17.718 1.00 84.88 105 VAL A CA 1
ATOM 884 C C . VAL A 1 105 ? 4.623 8.791 17.412 1.00 84.88 105 VAL A C 1
ATOM 886 O O . VAL A 1 105 ? 4.831 9.942 17.781 1.00 84.88 105 VAL A O 1
ATOM 889 N N . LYS A 1 106 ? 3.473 8.429 16.828 1.00 84.31 106 LYS A N 1
ATOM 890 C CA . LYS A 1 106 ? 2.400 9.370 16.470 1.00 84.31 106 LYS A CA 1
ATOM 891 C C . LYS A 1 106 ? 1.962 10.269 17.626 1.00 84.31 106 LYS A C 1
ATOM 893 O O . LYS A 1 106 ? 1.701 11.442 17.419 1.00 84.31 106 LYS A O 1
ATOM 898 N N . LYS A 1 107 ? 1.935 9.748 18.862 1.00 87.19 107 LYS A N 1
ATOM 899 C CA . LYS A 1 107 ? 1.559 10.535 20.050 1.00 87.19 107 LYS A CA 1
ATOM 900 C C . LYS A 1 107 ? 2.596 11.618 20.358 1.00 87.19 107 LYS A C 1
ATOM 902 O O . LYS A 1 107 ? 2.221 12.727 20.711 1.00 87.19 107 LYS A O 1
ATOM 907 N N . LYS A 1 108 ? 3.884 11.303 20.189 1.00 89.19 108 LYS A N 1
ATOM 908 C CA . LYS A 1 108 ? 4.997 12.239 20.402 1.00 89.19 108 LYS A CA 1
ATOM 909 C C . LYS A 1 108 ? 4.993 13.363 19.364 1.00 89.19 108 LYS A C 1
ATOM 911 O O . LYS A 1 108 ? 5.298 14.497 19.701 1.00 89.19 108 LYS A O 1
ATOM 916 N N . TYR A 1 109 ? 4.643 13.044 18.119 1.00 87.00 109 TYR A N 1
ATOM 917 C CA . TYR A 1 109 ? 4.674 13.992 17.003 1.00 87.00 109 TYR A CA 1
ATOM 918 C C . TYR A 1 109 ? 3.313 14.621 16.670 1.00 87.00 109 TYR A C 1
ATOM 920 O O . TYR A 1 109 ? 3.225 15.350 15.687 1.00 87.00 109 TYR A O 1
ATOM 928 N N . LYS A 1 110 ? 2.277 14.393 17.493 1.00 85.31 110 LYS A N 1
ATOM 929 C CA . LYS A 1 110 ? 0.914 14.892 17.247 1.00 85.31 110 LYS A CA 1
ATOM 930 C C . LYS A 1 110 ? 0.874 16.412 17.061 1.00 85.31 110 LYS A C 1
ATOM 932 O O . LYS A 1 110 ? 0.264 16.891 16.120 1.00 85.31 110 LYS A O 1
ATOM 937 N N . GLY A 1 111 ? 1.587 17.161 17.905 1.00 85.62 111 GLY A N 1
ATOM 938 C CA . GLY A 1 111 ? 1.621 18.624 17.794 1.00 85.62 111 GLY A CA 1
ATOM 939 C C . GLY A 1 111 ? 2.171 19.108 16.450 1.00 85.62 111 GLY A C 1
ATOM 940 O O . GLY A 1 111 ? 1.667 20.064 15.886 1.00 85.62 111 GLY A O 1
ATOM 941 N N . ILE A 1 112 ? 3.152 18.397 15.885 1.00 86.19 112 ILE A N 1
ATOM 942 C CA . ILE A 1 112 ? 3.699 18.727 14.563 1.00 86.19 112 ILE A CA 1
ATOM 943 C C . ILE A 1 112 ? 2.677 18.411 13.465 1.00 86.19 112 ILE A C 1
ATOM 945 O O . ILE A 1 112 ? 2.511 19.202 12.543 1.00 86.19 112 ILE A O 1
ATOM 949 N N . THR A 1 113 ? 1.993 17.264 13.547 1.00 83.00 113 THR A N 1
ATOM 950 C CA . THR A 1 113 ? 0.965 16.904 12.559 1.00 83.00 113 THR A CA 1
ATOM 951 C C . THR A 1 113 ? -0.235 17.836 12.610 1.00 83.00 113 THR A C 1
ATOM 953 O O . THR A 1 113 ? -0.724 18.193 11.551 1.00 83.00 113 THR A O 1
ATOM 956 N N . ASP A 1 114 ? -0.665 18.256 13.801 1.00 84.50 114 ASP A N 1
ATOM 957 C CA . ASP A 1 114 ? -1.790 19.179 13.987 1.00 84.50 114 ASP A CA 1
ATOM 958 C C . ASP A 1 114 ? -1.475 20.578 13.412 1.00 84.50 114 ASP A C 1
ATOM 960 O O . ASP A 1 114 ? -2.376 21.261 12.944 1.00 84.50 114 ASP A O 1
ATOM 964 N N . CYS A 1 115 ? -0.200 20.995 13.403 1.00 84.81 115 CYS A N 1
ATOM 965 C CA . CYS A 1 115 ? 0.226 22.249 12.768 1.00 84.81 115 CYS A CA 1
ATOM 966 C C . CYS A 1 115 ? 0.394 22.145 11.242 1.00 84.81 115 CYS A C 1
ATOM 968 O O . CYS A 1 115 ? 0.292 23.151 10.547 1.00 84.81 115 CYS A O 1
ATOM 970 N N . LEU A 1 116 ? 0.755 20.965 10.725 1.00 85.19 116 LEU A N 1
ATOM 971 C CA . LEU A 1 116 ? 1.066 20.759 9.302 1.00 85.19 116 LEU A CA 1
ATOM 972 C C . LEU A 1 116 ? -0.134 20.305 8.471 1.00 85.19 116 LEU A C 1
ATOM 974 O O . LEU A 1 116 ? -0.147 20.516 7.261 1.00 85.19 116 LEU A O 1
ATOM 978 N N . LEU A 1 117 ? -1.069 19.589 9.088 1.00 81.19 117 LEU A N 1
ATOM 979 C CA . LEU A 1 117 ? -2.246 19.042 8.434 1.00 81.19 117 LEU A CA 1
ATOM 980 C C . LEU A 1 117 ? -3.449 19.890 8.810 1.00 81.19 117 LEU A C 1
ATOM 982 O O . LEU A 1 117 ? -3.596 20.290 9.962 1.00 81.19 117 LEU A O 1
ATOM 986 N N . GLU A 1 118 ? -4.326 20.118 7.840 1.00 79.12 118 GLU A N 1
ATOM 987 C CA . GLU A 1 118 ? -5.622 20.715 8.127 1.00 79.12 118 GLU A CA 1
ATOM 988 C C . GLU A 1 118 ? -6.386 19.817 9.110 1.00 79.12 118 GLU A C 1
ATOM 990 O O . GLU A 1 118 ? -6.330 18.580 8.993 1.00 79.12 118 GLU A O 1
ATOM 995 N N . PRO A 1 119 ? -7.076 20.408 10.101 1.00 76.25 119 PRO A N 1
ATOM 996 C CA . PRO A 1 119 ? -7.941 19.635 10.967 1.00 76.25 119 PRO A CA 1
ATOM 997 C C . PRO A 1 119 ? -8.983 18.913 10.103 1.00 76.25 119 PRO A C 1
ATOM 999 O O . PRO A 1 119 ? -9.432 19.457 9.089 1.00 76.25 119 PRO A O 1
ATOM 1002 N N . PRO A 1 120 ? -9.366 17.675 10.463 1.00 74.88 120 PRO A N 1
ATOM 1003 C CA . PRO A 1 120 ? -10.474 17.027 9.783 1.00 74.88 120 PRO A CA 1
ATOM 1004 C C . PRO A 1 120 ? -11.715 17.926 9.892 1.00 74.88 120 PRO A C 1
ATOM 1006 O O . PRO A 1 120 ? -11.858 18.620 10.902 1.00 74.88 120 PRO A O 1
ATOM 1009 N N . PRO A 1 121 ? -12.603 17.914 8.883 1.00 80.19 121 PRO A N 1
ATOM 1010 C CA . PRO A 1 121 ? -13.837 18.683 8.946 1.00 80.19 121 PRO A CA 1
ATOM 1011 C C . PRO A 1 121 ? -14.584 18.343 10.235 1.00 80.19 121 PRO A C 1
ATOM 1013 O O . PRO A 1 121 ? -14.661 17.169 10.618 1.00 80.19 121 PRO A O 1
ATOM 1016 N N . GLU A 1 122 ? -15.104 19.372 10.902 1.00 79.38 122 GLU A N 1
ATOM 1017 C CA . GLU A 1 122 ? -15.989 19.172 12.041 1.00 79.38 122 GLU A CA 1
ATOM 1018 C C . GLU A 1 122 ? -17.197 18.362 11.567 1.00 79.38 122 GLU A C 1
ATOM 1020 O O . GLU A 1 122 ? -17.854 18.687 10.578 1.00 79.38 122 GLU A O 1
ATOM 1025 N N . VAL A 1 123 ? -17.421 17.238 12.237 1.00 79.62 123 VAL A N 1
ATOM 1026 C CA . VAL A 1 123 ? -18.577 16.375 12.030 1.00 79.62 123 VAL A CA 1
ATOM 1027 C C . VAL A 1 123 ? -19.378 16.416 13.315 1.00 79.62 123 VAL A C 1
ATOM 1029 O O . VAL A 1 123 ? -18.882 15.967 14.349 1.00 79.62 123 VAL A O 1
ATOM 1032 N N . ASP A 1 124 ? -20.594 16.956 13.237 1.00 79.12 124 ASP A N 1
ATOM 1033 C CA . ASP A 1 124 ? -21.497 17.096 14.385 1.00 79.12 124 ASP A CA 1
ATOM 1034 C C . ASP A 1 124 ? -21.758 15.739 15.056 1.00 79.12 124 ASP A C 1
ATOM 1036 O O . ASP A 1 124 ? -21.749 15.626 16.281 1.00 79.12 124 ASP A O 1
ATOM 1040 N N . GLU A 1 125 ? -21.899 14.680 14.249 1.00 83.38 125 GLU A N 1
ATOM 1041 C CA . GLU A 1 125 ? -22.068 13.309 14.724 1.00 83.38 125 GLU A CA 1
ATOM 1042 C C . GLU A 1 125 ? -21.220 12.324 13.909 1.00 83.38 125 GLU A C 1
ATOM 1044 O O . GLU A 1 125 ? -21.301 12.233 12.681 1.00 83.38 125 GLU A O 1
ATOM 1049 N N . ALA A 1 126 ? -20.386 11.545 14.603 1.00 83.69 126 ALA A N 1
ATOM 1050 C CA . ALA A 1 126 ? -19.613 10.485 13.971 1.00 83.69 126 ALA A CA 1
ATOM 1051 C C . ALA A 1 126 ? -20.514 9.262 13.714 1.00 83.69 126 ALA A C 1
ATOM 1053 O O . ALA A 1 126 ? -21.041 8.696 14.677 1.00 83.69 126 ALA A O 1
ATOM 1054 N N . PRO A 1 127 ? -20.636 8.777 12.463 1.00 87.56 127 PRO A N 1
ATOM 1055 C CA . PRO A 1 127 ? -21.531 7.673 12.154 1.00 87.56 127 PRO A CA 1
ATOM 1056 C C . PRO A 1 127 ? -21.123 6.393 12.889 1.00 87.56 127 PRO A C 1
ATOM 1058 O O . PRO A 1 127 ? -19.934 6.034 13.007 1.00 87.56 127 PRO A O 1
ATOM 1061 N N . THR A 1 128 ? -22.126 5.652 13.351 1.00 90.88 128 THR A N 1
ATOM 1062 C CA . THR A 1 128 ? -21.929 4.383 14.046 1.00 90.88 128 THR A CA 1
ATOM 1063 C C . THR A 1 128 ? -21.233 3.368 13.137 1.00 90.88 128 THR A C 1
ATOM 1065 O O . THR A 1 128 ? -21.158 3.507 11.912 1.00 90.88 128 THR A O 1
ATOM 1068 N N . TRP A 1 129 ? -20.668 2.308 13.725 1.00 90.25 129 TRP A N 1
ATOM 1069 C CA . TRP A 1 129 ? -20.071 1.233 12.923 1.00 90.25 129 TRP A CA 1
ATOM 1070 C C . TRP A 1 129 ? -21.077 0.645 11.921 1.00 90.25 129 TRP A C 1
ATOM 1072 O O . TRP A 1 129 ? -20.699 0.364 10.785 1.00 90.25 129 TRP A O 1
ATOM 1082 N N . ARG A 1 130 ? -22.350 0.499 12.321 1.00 92.44 130 ARG A N 1
ATOM 1083 C CA . ARG A 1 130 ? -23.415 -0.038 11.466 1.00 92.44 130 ARG A CA 1
ATOM 1084 C C . ARG A 1 130 ? -23.664 0.885 10.280 1.00 92.44 130 ARG A C 1
ATOM 1086 O O . ARG A 1 130 ? -23.554 0.421 9.156 1.00 92.44 130 ARG A O 1
ATOM 1093 N N . GLU A 1 131 ? -23.890 2.177 10.517 1.00 92.75 131 GLU A N 1
ATOM 1094 C CA . GLU A 1 131 ? -24.094 3.176 9.455 1.00 92.75 131 GLU A CA 1
ATOM 1095 C C . GLU A 1 131 ? -22.935 3.210 8.460 1.00 92.75 131 GLU A C 1
ATOM 1097 O O . GLU A 1 131 ? -23.159 3.139 7.253 1.00 92.75 131 GLU A O 1
ATOM 1102 N N . ARG A 1 132 ? -21.688 3.231 8.952 1.00 91.38 132 ARG A N 1
ATOM 1103 C CA . ARG A 1 132 ? -20.496 3.219 8.089 1.00 91.38 132 ARG A CA 1
ATOM 1104 C C . ARG A 1 132 ? -20.437 1.984 7.201 1.00 91.38 132 ARG A C 1
ATOM 1106 O O . ARG A 1 132 ? -20.111 2.087 6.022 1.00 91.38 132 ARG A O 1
ATOM 1113 N N . GLN A 1 133 ? -20.738 0.815 7.756 1.00 92.88 133 GLN A N 1
ATOM 1114 C CA . GLN A 1 133 ? -20.721 -0.431 6.995 1.00 92.88 133 GLN A CA 1
ATOM 1115 C C . GLN A 1 133 ? -21.890 -0.533 6.018 1.00 92.88 133 GLN A C 1
ATOM 1117 O O . GLN A 1 133 ? -21.691 -1.010 4.903 1.00 92.88 133 GLN A O 1
ATOM 1122 N N . THR A 1 134 ? -23.074 -0.058 6.405 1.00 93.88 134 THR A N 1
ATOM 1123 C CA . THR A 1 134 ? -24.243 0.020 5.526 1.00 93.88 134 THR A CA 1
ATOM 1124 C C . THR A 1 134 ? -23.954 0.928 4.336 1.00 93.88 134 THR A C 1
ATOM 1126 O O . THR A 1 134 ? -24.171 0.513 3.203 1.00 93.88 134 THR A O 1
ATOM 1129 N N . ALA A 1 135 ? -23.388 2.116 4.565 1.00 91.69 135 ALA A N 1
ATOM 1130 C CA . ALA A 1 135 ? -23.003 3.040 3.499 1.00 91.69 135 ALA A CA 1
ATOM 1131 C C . ALA A 1 135 ? -21.923 2.450 2.577 1.00 91.69 135 ALA A C 1
ATOM 1133 O O . ALA A 1 135 ? -22.012 2.578 1.360 1.00 91.69 135 ALA A O 1
ATOM 1134 N N . PHE A 1 136 ? -20.922 1.761 3.139 1.00 88.81 136 PHE A N 1
ATOM 1135 C CA . PHE A 1 136 ? -19.844 1.153 2.354 1.00 88.81 136 PHE A CA 1
ATOM 1136 C C . PHE A 1 136 ? -20.303 -0.049 1.516 1.00 88.81 136 PHE A C 1
ATOM 1138 O O . PHE A 1 136 ? -19.844 -0.228 0.390 1.00 88.81 136 PHE A O 1
ATOM 1145 N N . ARG A 1 137 ? -21.172 -0.907 2.065 1.00 87.81 137 ARG A N 1
ATOM 1146 C CA . ARG A 1 137 ? -21.610 -2.152 1.408 1.00 87.81 137 ARG A CA 1
ATOM 1147 C C . ARG A 1 137 ? -22.919 -2.017 0.634 1.00 87.81 137 ARG A C 1
ATOM 1149 O O . ARG A 1 137 ? -23.245 -2.923 -0.122 1.00 87.81 137 ARG A O 1
ATOM 1156 N N . GLY A 1 138 ? -23.677 -0.944 0.853 1.00 91.25 138 GLY A N 1
ATOM 1157 C CA . GLY A 1 138 ? -25.039 -0.773 0.339 1.00 91.25 138 GLY A CA 1
ATOM 1158 C C . GLY A 1 138 ? -26.092 -1.632 1.051 1.00 91.25 138 GLY A C 1
ATOM 1159 O O . GLY A 1 138 ? -27.250 -1.644 0.649 1.00 91.25 138 GLY A O 1
ATOM 1160 N N . SER A 1 139 ? -25.711 -2.364 2.101 1.00 91.00 139 SER A N 1
ATOM 1161 C CA . SER A 1 139 ? -26.591 -3.269 2.843 1.00 91.00 139 SER A CA 1
ATOM 1162 C C . SER A 1 139 ? -26.203 -3.307 4.313 1.00 91.00 139 SER A C 1
ATOM 1164 O O . SER A 1 139 ? -25.013 -3.336 4.639 1.00 91.00 139 SER A O 1
ATOM 1166 N N . ASP A 1 140 ? -27.193 -3.377 5.196 1.00 92.81 140 ASP A N 1
ATOM 1167 C CA . ASP A 1 140 ? -26.963 -3.412 6.635 1.00 92.81 140 ASP A CA 1
ATOM 1168 C C . ASP A 1 140 ? -26.311 -4.735 7.080 1.00 92.81 140 ASP A C 1
ATOM 1170 O O . ASP A 1 140 ? -26.918 -5.800 6.931 1.00 92.81 140 ASP A O 1
ATOM 1174 N N . PRO A 1 141 ? -25.093 -4.698 7.656 1.00 91.75 141 PRO A N 1
ATOM 1175 C CA . PRO A 1 141 ? -24.360 -5.904 8.039 1.00 91.75 141 PRO A CA 1
ATOM 1176 C C . PRO A 1 141 ? -25.014 -6.682 9.186 1.00 91.75 141 PRO A C 1
ATOM 1178 O O . PRO A 1 141 ? -24.634 -7.827 9.429 1.00 91.75 141 PRO A O 1
ATOM 1181 N N . LEU A 1 142 ? -25.941 -6.073 9.932 1.00 92.75 142 LEU A N 1
ATOM 1182 C CA . LEU A 1 142 ? -26.660 -6.742 11.012 1.00 92.75 142 LEU A CA 1
ATOM 1183 C C . LEU A 1 142 ? -27.945 -7.412 10.533 1.00 92.75 142 LEU A C 1
ATOM 1185 O O . LEU A 1 142 ? -28.556 -8.126 11.321 1.00 92.75 142 LEU A O 1
ATOM 1189 N N . LEU A 1 143 ? -28.362 -7.245 9.278 1.00 94.25 143 LEU A N 1
ATOM 1190 C CA . LEU A 1 143 ? -29.493 -7.997 8.744 1.00 94.25 143 LEU A CA 1
ATOM 1191 C C . LEU A 1 143 ? -29.039 -9.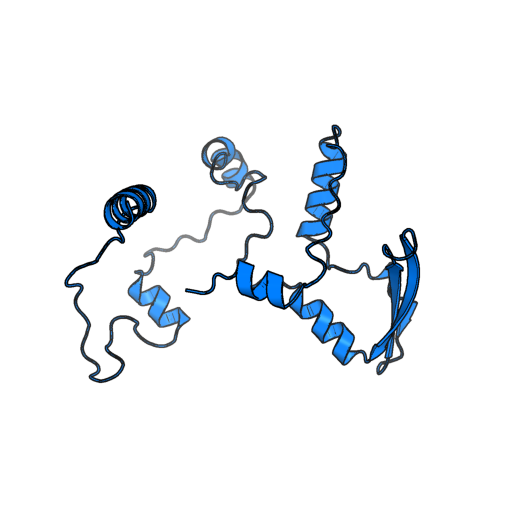384 8.292 1.00 94.25 143 LEU A C 1
ATOM 1193 O O . LEU A 1 143 ? -28.059 -9.547 7.566 1.00 94.25 143 LEU A O 1
ATOM 1197 N N . CYS A 1 144 ? -29.773 -10.410 8.716 1.00 91.62 144 CYS A N 1
ATOM 1198 C CA . CYS A 1 144 ? -29.571 -11.756 8.207 1.00 91.62 144 CYS A CA 1
ATOM 1199 C C . CYS A 1 144 ? -29.923 -11.797 6.713 1.00 91.62 144 CYS A C 1
ATOM 1201 O O . CYS A 1 144 ? -31.075 -11.566 6.352 1.00 91.62 144 CYS A O 1
ATOM 1203 N N . GLY A 1 145 ? -28.969 -12.170 5.856 1.00 89.81 145 GLY A N 1
ATOM 1204 C CA . GLY A 1 145 ? -29.185 -12.271 4.405 1.00 89.81 145 GLY A CA 1
ATOM 1205 C C . GLY A 1 145 ? -30.203 -13.333 3.960 1.00 89.81 145 GLY A C 1
ATOM 1206 O O . GLY A 1 145 ? -30.514 -13.402 2.779 1.00 89.81 145 GLY A O 1
ATOM 1207 N N . ILE A 1 146 ? -30.717 -14.157 4.883 1.00 93.31 146 ILE A N 1
ATOM 1208 C CA . ILE A 1 146 ? -31.737 -15.180 4.602 1.00 93.31 146 ILE A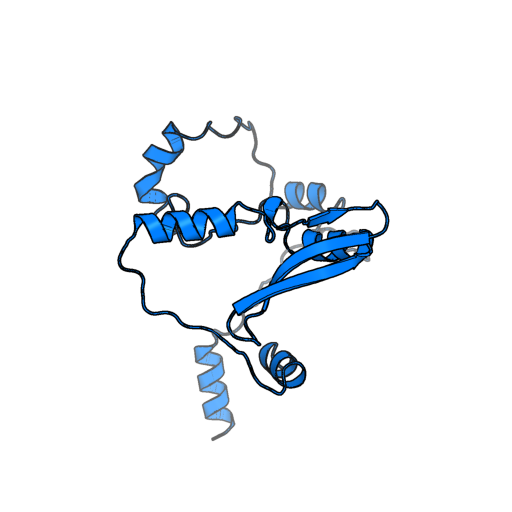 CA 1
ATOM 1209 C C . ILE A 1 146 ? -33.125 -14.705 5.041 1.00 93.31 146 ILE A C 1
ATOM 1211 O O . ILE A 1 146 ? -34.079 -14.794 4.279 1.00 93.31 146 ILE A O 1
ATOM 1215 N N . CYS A 1 147 ? -33.260 -14.225 6.282 1.00 94.44 147 CYS A N 1
ATOM 1216 C CA . CYS A 1 147 ? -34.568 -13.939 6.881 1.00 94.44 147 CYS A CA 1
ATOM 1217 C C . CYS A 1 147 ? -34.834 -12.454 7.159 1.00 94.44 147 CYS A C 1
ATOM 1219 O O . CYS A 1 147 ? -35.883 -12.128 7.708 1.00 94.44 147 CYS A O 1
ATOM 1221 N N . GLY A 1 148 ? -33.882 -11.564 6.863 1.00 91.31 148 GLY A N 1
ATOM 1222 C CA . GLY A 1 148 ? -34.025 -10.115 7.025 1.00 91.31 148 GLY A CA 1
ATOM 1223 C C . GLY A 1 148 ? -34.138 -9.623 8.472 1.00 91.31 148 GLY A C 1
ATOM 1224 O O . GLY A 1 148 ? -34.337 -8.435 8.694 1.00 91.31 148 GLY A O 1
ATOM 1225 N N . ARG A 1 149 ? -34.015 -10.498 9.479 1.00 94.19 149 ARG A N 1
ATOM 1226 C CA . ARG A 1 149 ? -34.050 -10.094 10.894 1.00 94.19 149 ARG A CA 1
ATOM 1227 C C . ARG A 1 149 ? -32.713 -9.517 11.348 1.00 94.19 149 ARG A C 1
ATOM 1229 O O . ARG A 1 149 ? -31.654 -9.984 10.928 1.00 94.19 149 ARG A O 1
ATOM 1236 N N . VAL A 1 150 ? -32.783 -8.542 12.256 1.00 94.62 150 VAL A N 1
ATOM 1237 C CA . VAL A 1 150 ? -31.607 -7.953 12.906 1.00 94.62 150 VAL A CA 1
ATOM 1238 C C . VAL A 1 150 ? -30.953 -9.002 13.805 1.00 94.62 150 VAL A C 1
ATOM 1240 O O . VAL A 1 150 ? -31.559 -9.512 14.748 1.00 94.62 150 VAL A O 1
ATOM 1243 N N . MET A 1 151 ? -29.705 -9.328 13.505 1.00 92.75 151 MET A N 1
ATOM 1244 C CA . MET A 1 151 ? -28.876 -10.231 14.283 1.00 92.75 151 MET A CA 1
ATOM 1245 C C . MET A 1 151 ? -28.477 -9.551 15.592 1.00 92.75 151 MET A C 1
ATOM 1247 O O . MET A 1 151 ? -27.941 -8.442 15.600 1.00 92.75 151 MET A O 1
ATOM 1251 N N . ARG A 1 152 ? -28.710 -10.238 16.714 1.00 92.25 152 ARG A N 1
ATOM 1252 C CA . ARG A 1 152 ? -28.224 -9.815 18.029 1.00 92.25 152 ARG A CA 1
ATOM 1253 C C . ARG A 1 152 ? -26.915 -10.525 18.327 1.00 92.25 152 ARG A C 1
ATOM 1255 O O . ARG A 1 152 ? -26.802 -11.732 18.123 1.00 92.25 152 ARG A O 1
ATOM 1262 N N . PHE A 1 153 ? -25.941 -9.791 18.850 1.00 89.25 153 PHE A N 1
ATOM 1263 C CA . PHE A 1 153 ? -24.740 -10.413 19.387 1.00 89.25 153 PHE A CA 1
ATOM 1264 C C . PHE A 1 153 ? -25.121 -11.349 20.545 1.00 89.25 153 PHE A C 1
ATOM 1266 O O . PHE A 1 153 ? -25.794 -10.930 21.486 1.00 89.25 153 PHE A O 1
ATOM 1273 N N . VAL A 1 154 ? -24.724 -12.620 20.453 1.00 93.81 154 VAL A N 1
ATOM 1274 C CA . VAL A 1 154 ? -24.975 -13.631 21.495 1.00 93.81 154 VAL A CA 1
ATOM 1275 C C . VAL A 1 154 ? -23.697 -13.897 22.279 1.00 93.81 154 VAL A C 1
ATOM 1277 O O . VAL A 1 154 ? -23.677 -13.775 23.499 1.00 93.81 154 VAL A O 1
ATOM 1280 N N . SER A 1 155 ? -22.617 -14.241 21.583 1.00 91.94 155 SER A N 1
ATOM 1281 C CA . SER A 1 155 ? -21.299 -14.443 22.176 1.00 91.94 155 SER A CA 1
ATOM 1282 C C . SER A 1 155 ? -20.213 -14.337 21.108 1.00 91.94 155 SER A C 1
ATOM 1284 O O . SER A 1 155 ? -20.470 -14.482 19.911 1.00 91.94 155 SER A O 1
ATOM 1286 N N . SER A 1 156 ? -18.982 -14.086 21.543 1.00 87.75 156 SER A N 1
ATOM 1287 C CA . SER A 1 156 ? -17.789 -14.232 20.716 1.00 87.75 156 SER A CA 1
ATOM 1288 C C . SER A 1 156 ? -16.923 -15.330 21.311 1.00 87.75 156 SER A C 1
ATOM 1290 O O . SER A 1 156 ? -16.768 -15.445 22.527 1.00 87.75 156 SER A O 1
ATOM 1292 N N . ARG A 1 157 ? -16.344 -16.163 20.447 1.00 84.50 157 ARG A N 1
ATOM 1293 C CA . ARG A 1 157 ? -15.341 -17.136 20.867 1.00 84.50 157 ARG A CA 1
ATOM 1294 C C . ARG A 1 157 ? -13.978 -16.577 20.503 1.00 84.50 157 ARG A C 1
ATOM 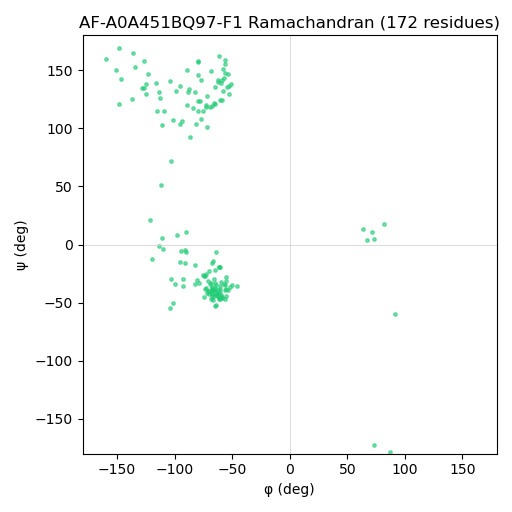1296 O O . ARG A 1 157 ? -13.611 -16.536 19.332 1.00 84.50 157 ARG A O 1
ATOM 1303 N N . ILE A 1 158 ? -13.237 -16.134 21.511 1.00 80.88 158 ILE A N 1
ATOM 1304 C CA . ILE A 1 158 ? -11.839 -15.758 21.324 1.00 80.88 158 ILE A CA 1
ATOM 1305 C C . ILE A 1 158 ? -11.066 -17.070 21.135 1.00 80.88 158 ILE A C 1
ATOM 1307 O O . ILE A 1 158 ? -11.143 -17.939 22.011 1.00 80.88 158 ILE A O 1
ATOM 1311 N N . PRO A 1 159 ? -10.375 -17.277 19.999 1.00 79.00 159 PRO A N 1
ATOM 1312 C CA . PRO A 1 159 ? -9.576 -18.476 19.816 1.00 79.00 159 PRO A CA 1
ATOM 1313 C C . PRO A 1 159 ? -8.526 -18.557 20.926 1.00 79.00 159 PRO A C 1
ATOM 1315 O O . PRO A 1 159 ? -7.965 -17.543 21.343 1.00 79.00 159 PRO 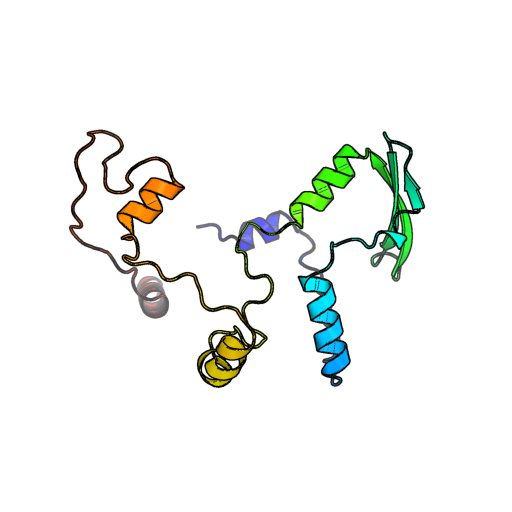A O 1
ATOM 1318 N N . ILE A 1 160 ? -8.283 -19.774 21.418 1.00 80.62 160 ILE A N 1
ATOM 1319 C CA . ILE A 1 160 ? -7.273 -20.024 22.449 1.00 80.62 160 ILE A CA 1
ATOM 1320 C C . ILE A 1 160 ? -5.943 -19.420 21.958 1.00 80.62 160 ILE A C 1
ATOM 1322 O O . ILE A 1 160 ? -5.555 -19.696 20.818 1.00 80.62 160 ILE A O 1
ATOM 1326 N N . PRO A 1 161 ? -5.241 -18.605 22.771 1.00 82.50 161 PRO A N 1
ATOM 1327 C CA . PRO A 1 161 ? -3.958 -18.037 22.381 1.00 82.50 161 PRO A CA 1
ATOM 1328 C C . PRO A 1 161 ? -3.001 -19.118 21.871 1.00 82.50 161 PRO A C 1
ATOM 1330 O O . PRO A 1 161 ? -2.910 -20.197 22.459 1.00 82.50 161 PRO A O 1
ATOM 1333 N N . LEU A 1 162 ? -2.266 -18.819 20.796 1.00 73.81 162 LEU A N 1
ATOM 1334 C CA . LEU A 1 162 ? -1.406 -19.780 20.090 1.00 73.81 162 LEU A CA 1
ATOM 1335 C C . LEU A 1 162 ? -0.452 -20.557 21.011 1.00 73.81 162 LEU A C 1
ATOM 1337 O O . LEU A 1 162 ? -0.206 -21.733 20.762 1.00 73.81 162 LEU A O 1
ATOM 1341 N N . TRP A 1 163 ? 0.068 -19.935 22.073 1.00 81.81 163 TRP A N 1
ATOM 1342 C CA . TRP A 1 163 ? 0.958 -20.601 23.032 1.00 81.81 163 TRP A CA 1
ATOM 1343 C C . TRP A 1 163 ? 0.261 -21.750 23.777 1.00 81.81 163 TRP A C 1
ATOM 1345 O O . TRP A 1 163 ? 0.802 -22.846 23.858 1.00 81.81 163 TRP A O 1
ATOM 1355 N N . ARG A 1 164 ? -0.988 -21.549 24.207 1.00 79.12 164 ARG A N 1
ATOM 1356 C CA . ARG A 1 164 ? -1.775 -22.546 24.944 1.00 79.12 164 ARG A CA 1
ATOM 1357 C C . ARG A 1 164 ? -2.295 -23.654 24.016 1.00 79.12 164 ARG A C 1
ATOM 1359 O O . ARG A 1 164 ? -2.513 -24.783 24.443 1.00 79.12 164 ARG A O 1
ATOM 1366 N N . VAL A 1 165 ? -2.471 -23.354 22.725 1.00 79.31 165 VAL A N 1
ATOM 1367 C CA . VAL A 1 165 ? -2.712 -24.374 21.686 1.00 79.31 165 VAL A CA 1
ATOM 1368 C C . VAL A 1 165 ? -1.469 -25.245 21.485 1.00 79.31 165 VAL A C 1
ATOM 1370 O O . VAL A 1 165 ? -1.600 -26.462 21.394 1.00 79.31 165 VAL A O 1
ATOM 1373 N N . LYS A 1 166 ? -0.270 -24.644 21.458 1.00 76.38 166 LYS A N 1
ATOM 1374 C CA . LYS A 1 166 ? 1.000 -25.378 21.332 1.00 76.38 166 LYS A CA 1
ATOM 1375 C C . LYS A 1 166 ? 1.242 -26.322 22.510 1.00 76.38 166 LYS A C 1
ATOM 1377 O O . LYS A 1 166 ? 1.558 -27.478 22.264 1.00 76.38 166 LYS A O 1
ATOM 1382 N N . GLU A 1 167 ? 1.025 -25.870 23.744 1.00 78.94 167 GLU A N 1
ATOM 1383 C CA . GLU A 1 167 ? 1.146 -26.716 24.945 1.00 78.94 167 GLU A CA 1
ATOM 1384 C C . GLU A 1 167 ? 0.204 -27.926 24.900 1.00 78.94 167 GLU A C 1
ATOM 1386 O O . GLU A 1 167 ? 0.618 -29.053 25.154 1.00 78.94 167 GLU A O 1
ATOM 1391 N N . ARG A 1 168 ? -1.063 -27.719 24.514 1.00 77.19 168 ARG A N 1
ATOM 1392 C CA . ARG A 1 168 ? -2.045 -28.811 24.405 1.00 77.19 168 ARG A CA 1
ATOM 1393 C C . ARG A 1 168 ? -1.722 -29.798 23.290 1.00 77.19 168 ARG A C 1
ATOM 1395 O O . ARG A 1 168 ? -1.975 -30.983 23.454 1.00 77.19 168 ARG A O 1
ATOM 1402 N N . LEU A 1 169 ? -1.187 -29.322 22.166 1.00 70.38 169 LEU A N 1
ATOM 1403 C CA . LEU A 1 169 ? -0.727 -30.198 21.089 1.00 70.38 169 LEU A CA 1
ATOM 1404 C C . LEU A 1 169 ? 0.494 -31.009 21.527 1.00 70.38 169 LEU A C 1
ATOM 1406 O O . LEU A 1 169 ? 0.544 -32.199 21.258 1.00 70.38 169 LEU A O 1
ATOM 1410 N N . GLN A 1 170 ? 1.443 -30.400 22.238 1.00 71.31 170 GLN A N 1
ATOM 1411 C CA . GLN A 1 170 ? 2.589 -31.129 22.785 1.00 71.31 170 GLN A CA 1
ATOM 1412 C C . GLN A 1 170 ? 2.134 -32.224 23.754 1.00 71.31 170 GLN A C 1
ATOM 1414 O O . GLN A 1 170 ? 2.545 -33.363 23.589 1.00 71.31 170 GLN A O 1
ATOM 1419 N N . ALA A 1 171 ? 1.218 -31.913 24.675 1.00 65.56 171 ALA A N 1
ATOM 1420 C CA . ALA A 1 171 ? 0.692 -32.867 25.653 1.00 65.56 171 ALA A CA 1
ATOM 1421 C C . ALA A 1 171 ? -0.216 -33.970 25.068 1.00 65.56 171 ALA A C 1
ATOM 1423 O O . ALA A 1 171 ? -0.395 -34.997 25.704 1.00 65.56 171 ALA A O 1
ATOM 1424 N N . ALA A 1 172 ? -0.831 -33.759 23.898 1.00 68.69 172 ALA A N 1
ATOM 1425 C CA . ALA A 1 172 ? -1.717 -34.743 23.260 1.00 68.69 172 ALA A CA 1
ATOM 1426 C C . ALA A 1 172 ? -0.989 -35.700 22.300 1.00 68.69 172 ALA A C 1
ATOM 1428 O O . ALA A 1 172 ? -1.559 -36.711 21.897 1.00 68.69 172 ALA A O 1
ATOM 1429 N N . PHE A 1 173 ? 0.234 -35.351 21.895 1.00 54.62 173 PHE A N 1
ATOM 1430 C CA . PHE A 1 173 ? 1.071 -36.124 20.972 1.00 54.62 173 PHE A CA 1
ATOM 1431 C C . PHE A 1 173 ? 2.421 -36.522 21.602 1.00 54.62 173 PHE A C 1
ATOM 1433 O O . PHE A 1 173 ? 3.374 -36.805 20.875 1.00 54.62 173 PHE A O 1
ATOM 1440 N N . SER A 1 174 ? 2.497 -36.520 22.937 1.00 49.72 174 SER A N 1
ATOM 1441 C CA . SER A 1 174 ? 3.528 -37.202 23.734 1.00 49.72 174 SER A CA 1
ATOM 1442 C C . SER A 1 174 ? 2.915 -38.395 24.455 1.00 49.72 174 SER A C 1
ATOM 1444 O O . SER A 1 174 ? 3.677 -39.356 24.684 1.00 49.72 174 SER A O 1
#

Solvent-accessible surface area (backbone atoms only — not comparable to full-atom values): 11257 Å² total; per-residue (Å²): 132,88,47,78,67,54,56,48,48,67,72,37,75,85,58,84,91,77,88,82,72,80,86,75,86,54,59,67,63,48,51,55,49,51,51,46,66,67,71,46,69,99,64,60,73,89,30,52,76,46,76,73,76,61,38,34,29,32,54,44,64,39,66,91,66,83,46,44,83,42,80,46,73,46,47,36,68,61,51,51,61,57,53,56,76,72,57,73,61,91,90,58,68,79,66,62,82,56,69,66,77,6,81,91,44,24,77,81,38,38,72,59,49,62,74,73,42,80,76,75,79,89,63,97,69,81,76,50,75,61,56,52,46,19,70,74,68,76,47,59,82,48,42,38,95,85,77,65,46,77,65,72,93,85,82,81,84,80,75,75,56,67,69,64,50,49,53,53,50,52,69,73,76,109